Protein AF-A0A536PNN1-F1 (afdb_monomer)

Structure (mmCIF, N/CA/C/O backbone):
data_AF-A0A536PNN1-F1
#
_entry.id   AF-A0A536PNN1-F1
#
loop_
_atom_site.group_PDB
_atom_site.id
_atom_site.type_symbol
_atom_site.label_atom_id
_atom_site.label_alt_id
_atom_site.label_comp_id
_atom_site.label_asym_id
_atom_site.label_entity_id
_atom_site.label_seq_id
_atom_site.pdbx_PDB_ins_code
_atom_site.Cartn_x
_atom_site.Cartn_y
_atom_site.Cartn_z
_atom_site.occupancy
_atom_site.B_iso_or_equiv
_atom_site.auth_seq_id
_atom_site.auth_comp_id
_atom_site.auth_asym_id
_atom_site.auth_atom_id
_atom_site.pdbx_PDB_model_num
ATOM 1 N N . MET A 1 1 ? -8.237 13.247 16.300 1.00 33.06 1 MET A N 1
ATOM 2 C CA . MET A 1 1 ? -9.522 12.536 16.135 1.00 33.06 1 MET A CA 1
ATOM 3 C C . MET A 1 1 ? -9.587 11.965 14.725 1.00 33.06 1 MET A C 1
ATOM 5 O O . MET A 1 1 ? -10.103 12.609 13.829 1.00 33.06 1 MET A O 1
ATOM 9 N N . LEU A 1 2 ? -9.017 10.780 14.529 1.00 36.25 2 LEU A N 1
ATOM 10 C CA . LEU A 1 2 ? -9.295 9.906 13.385 1.00 36.25 2 LEU A CA 1
ATOM 11 C C . LEU A 1 2 ? -9.855 8.612 13.984 1.00 36.25 2 LEU A C 1
ATOM 13 O O . LEU A 1 2 ? -9.273 7.544 13.886 1.00 36.25 2 LEU A O 1
ATOM 17 N N . ALA A 1 3 ? -10.947 8.746 14.737 1.00 44.91 3 ALA A N 1
ATOM 18 C CA . ALA A 1 3 ? -11.691 7.598 15.225 1.00 44.91 3 ALA A CA 1
ATOM 19 C C . ALA A 1 3 ? -12.641 7.197 14.096 1.00 44.91 3 ALA A C 1
ATOM 21 O O . ALA A 1 3 ? -13.795 7.626 14.059 1.00 44.91 3 ALA A O 1
ATOM 22 N N . ALA A 1 4 ? -12.119 6.462 13.113 1.00 51.03 4 ALA A N 1
ATOM 23 C CA . ALA A 1 4 ? -12.950 5.820 12.111 1.00 51.03 4 ALA A CA 1
ATOM 24 C C . ALA A 1 4 ? -13.853 4.826 12.851 1.00 51.03 4 ALA A C 1
ATOM 26 O O . ALA A 1 4 ? -13.417 3.778 13.325 1.00 51.03 4 ALA A O 1
ATOM 27 N N . ARG A 1 5 ? -15.117 5.206 13.039 1.00 57.09 5 ARG A N 1
ATOM 28 C CA . ARG A 1 5 ? -16.151 4.328 13.580 1.00 57.09 5 ARG A CA 1
ATOM 29 C C . ARG A 1 5 ? -16.231 3.131 12.634 1.00 57.09 5 ARG A C 1
ATOM 31 O O . ARG A 1 5 ? -16.686 3.312 11.509 1.00 57.09 5 ARG A O 1
ATOM 38 N N . ARG A 1 6 ? -15.750 1.951 13.056 1.00 57.56 6 ARG A N 1
ATOM 39 C CA . ARG A 1 6 ? -15.806 0.730 12.234 1.00 57.56 6 ARG A CA 1
ATOM 40 C C . ARG A 1 6 ? -17.244 0.529 11.775 1.00 57.56 6 ARG A C 1
ATOM 42 O O . ARG A 1 6 ? -18.148 0.307 12.582 1.00 57.56 6 ARG A O 1
ATOM 49 N N . VAL A 1 7 ? -17.452 0.696 10.478 1.00 58.62 7 VAL A N 1
ATOM 50 C CA . VAL A 1 7 ? -18.746 0.501 9.846 1.00 58.62 7 VAL A CA 1
ATOM 51 C C . VAL A 1 7 ? -18.974 -1.007 9.796 1.00 58.62 7 VAL A C 1
ATOM 53 O O . VAL A 1 7 ? -18.195 -1.729 9.189 1.00 58.62 7 VAL A O 1
ATOM 56 N N . ALA A 1 8 ? -20.015 -1.492 10.474 1.00 60.88 8 ALA A N 1
ATOM 57 C CA . ALA A 1 8 ? -20.370 -2.916 10.484 1.00 60.88 8 ALA A CA 1
ATOM 58 C C . ALA A 1 8 ? -21.006 -3.390 9.160 1.00 60.88 8 ALA A C 1
ATOM 60 O O . ALA A 1 8 ? -21.270 -4.578 8.990 1.00 60.88 8 ALA A O 1
ATOM 61 N N . ASP A 1 9 ? -21.277 -2.464 8.236 1.00 77.12 9 ASP A N 1
ATOM 62 C CA . ASP A 1 9 ? -21.862 -2.753 6.932 1.00 77.12 9 ASP A CA 1
ATOM 63 C C . ASP A 1 9 ? -20.807 -3.325 5.977 1.00 77.12 9 ASP A C 1
ATOM 65 O O . ASP A 1 9 ? -19.897 -2.631 5.511 1.00 77.12 9 ASP A O 1
ATOM 69 N N . THR A 1 10 ? -20.958 -4.610 5.665 1.00 78.38 10 THR A N 1
ATOM 70 C CA . THR A 1 10 ? -20.104 -5.351 4.732 1.00 78.38 10 THR A CA 1
ATOM 71 C C . THR A 1 10 ? -20.048 -4.716 3.347 1.00 78.38 10 THR A C 1
ATOM 73 O O . THR A 1 10 ? -19.024 -4.815 2.676 1.00 78.38 10 THR A O 1
ATOM 76 N N . SER A 1 11 ? -21.110 -4.028 2.924 1.00 81.88 11 SER A N 1
ATOM 77 C CA . SER A 1 11 ? -21.181 -3.380 1.610 1.00 81.88 11 SER A CA 1
ATOM 78 C C . SER A 1 11 ? -20.223 -2.192 1.535 1.00 81.88 11 SER A C 1
ATOM 80 O O . SER A 1 11 ? -19.537 -2.000 0.535 1.00 81.88 11 SER A O 1
ATOM 82 N N . ILE A 1 12 ? -20.129 -1.422 2.622 1.00 83.12 12 ILE A N 1
ATOM 83 C CA . ILE A 1 12 ? -19.234 -0.265 2.719 1.00 83.12 12 ILE A CA 1
ATOM 84 C C . ILE A 1 12 ? -17.777 -0.731 2.773 1.00 83.12 12 ILE A C 1
ATOM 86 O O . ILE A 1 12 ? -16.936 -0.164 2.080 1.00 83.12 12 ILE A O 1
ATOM 90 N N . LEU A 1 13 ? -17.489 -1.803 3.518 1.00 82.69 13 LEU A N 1
ATOM 91 C CA . LEU A 1 13 ? -16.152 -2.407 3.552 1.00 82.69 13 LEU A CA 1
ATOM 92 C C . LEU A 1 13 ? -15.732 -2.961 2.186 1.00 82.69 13 LEU A C 1
ATOM 94 O O . LEU A 1 13 ? -14.584 -2.794 1.784 1.00 82.69 13 LEU A O 1
ATOM 98 N N . GLN A 1 14 ? -16.653 -3.579 1.445 1.00 86.69 14 GLN A N 1
ATOM 99 C CA . GLN A 1 14 ? -16.364 -4.071 0.101 1.00 86.69 14 GLN A CA 1
ATOM 100 C C . GLN A 1 14 ? -16.044 -2.924 -0.865 1.00 86.69 14 GLN A C 1
ATOM 102 O O . GLN A 1 14 ? -15.079 -3.022 -1.620 1.00 86.69 14 GLN A O 1
ATOM 107 N N . VAL A 1 15 ? -16.820 -1.837 -0.833 1.00 89.50 15 VAL A N 1
ATOM 108 C CA . VAL A 1 15 ? -16.555 -0.649 -1.660 1.00 89.50 15 VAL A CA 1
ATOM 109 C C . VAL A 1 15 ? -15.217 -0.016 -1.289 1.00 89.50 15 VAL A C 1
ATOM 111 O O . VAL A 1 15 ? -14.441 0.294 -2.188 1.00 89.50 15 VAL A O 1
ATOM 114 N N . ALA A 1 16 ? -14.925 0.118 0.008 1.00 87.31 16 ALA A N 1
ATOM 115 C CA . ALA A 1 16 ? -13.651 0.645 0.485 1.00 87.31 16 ALA A CA 1
ATOM 116 C C . ALA A 1 16 ? -12.479 -0.208 -0.012 1.00 87.31 16 ALA A C 1
ATOM 118 O O . ALA A 1 16 ? -11.572 0.319 -0.637 1.00 87.31 16 ALA A O 1
ATOM 119 N N . ARG A 1 17 ? -12.545 -1.536 0.135 1.00 87.94 17 ARG A N 1
ATOM 120 C CA . ARG A 1 17 ? -11.482 -2.431 -0.341 1.00 87.94 17 ARG A CA 1
ATOM 121 C C . ARG A 1 17 ? -11.284 -2.359 -1.857 1.00 87.94 17 ARG A C 1
ATOM 123 O O . ARG A 1 17 ? -10.153 -2.389 -2.331 1.00 87.94 17 ARG A O 1
ATOM 130 N N . VAL A 1 18 ? -12.366 -2.265 -2.633 1.00 90.94 18 VAL A N 1
ATOM 131 C CA . VAL A 1 18 ? -12.268 -2.087 -4.091 1.00 90.94 18 VAL A CA 1
ATOM 132 C C . VAL A 1 18 ? -11.610 -0.751 -4.435 1.00 90.94 18 VAL A C 1
ATOM 134 O O . VAL A 1 18 ? -10.759 -0.726 -5.320 1.00 90.94 18 VAL A O 1
ATOM 137 N N . ALA A 1 19 ? -11.969 0.332 -3.740 1.00 91.94 19 ALA A N 1
ATOM 138 C CA . ALA A 1 19 ? -11.334 1.635 -3.917 1.00 91.94 19 ALA A CA 1
ATOM 139 C C . ALA A 1 19 ? -9.834 1.565 -3.601 1.00 91.94 19 ALA A C 1
ATOM 141 O O . ALA A 1 19 ? -9.036 1.927 -4.457 1.00 91.94 19 ALA A O 1
ATOM 142 N N . THR A 1 20 ? -9.453 0.955 -2.476 1.00 90.94 20 THR A N 1
ATOM 143 C CA . THR A 1 20 ? -8.047 0.789 -2.081 1.00 90.94 20 THR A CA 1
ATOM 144 C C . THR A 1 20 ? -7.239 0.028 -3.132 1.00 90.94 20 THR A C 1
ATOM 146 O O . THR A 1 20 ? -6.142 0.443 -3.497 1.00 90.94 20 THR A O 1
ATOM 149 N N . VAL A 1 21 ? -7.781 -1.063 -3.688 1.00 91.25 21 VAL A N 1
ATOM 150 C CA . VAL A 1 21 ? -7.100 -1.815 -4.758 1.00 91.25 21 VAL A CA 1
ATOM 151 C C . VAL A 1 21 ? -6.967 -0.980 -6.036 1.00 91.25 21 VAL A C 1
ATOM 153 O O . VAL A 1 21 ? -5.929 -1.020 -6.698 1.00 91.25 21 VAL A O 1
ATOM 156 N N . LEU A 1 22 ? -8.003 -0.224 -6.410 1.00 93.06 22 LEU A N 1
ATOM 157 C CA . LEU A 1 22 ? -7.933 0.669 -7.569 1.00 93.06 22 LEU A CA 1
ATOM 158 C C . LEU A 1 22 ? -6.902 1.782 -7.359 1.00 93.06 22 LEU A C 1
ATOM 160 O O . LEU A 1 22 ? -6.163 2.093 -8.295 1.00 93.06 22 LEU A O 1
ATOM 164 N N . ASP A 1 23 ? -6.809 2.323 -6.149 1.00 91.94 23 ASP A N 1
ATOM 165 C CA . ASP A 1 23 ? -5.857 3.368 -5.783 1.00 91.94 23 ASP A CA 1
ATOM 166 C C . ASP A 1 23 ? -4.419 2.831 -5.748 1.00 91.94 23 ASP A C 1
ATOM 168 O O . ASP A 1 23 ? -3.509 3.492 -6.252 1.00 91.94 23 ASP A O 1
ATOM 172 N N . GLU A 1 24 ? -4.195 1.597 -5.285 1.00 91.25 24 GLU A N 1
ATOM 173 C CA . GLU A 1 24 ? -2.902 0.911 -5.403 1.00 91.25 24 GLU A CA 1
ATOM 174 C C . GLU A 1 24 ? -2.460 0.777 -6.864 1.00 91.25 24 GLU A C 1
ATOM 176 O O . GLU A 1 24 ? -1.337 1.154 -7.217 1.00 91.25 24 GLU A O 1
ATOM 181 N N . ILE A 1 25 ? -3.348 0.281 -7.733 1.00 92.31 25 ILE A N 1
ATOM 182 C CA . ILE A 1 25 ? -3.074 0.135 -9.169 1.00 92.31 25 ILE A CA 1
ATOM 183 C C . ILE A 1 25 ? -2.798 1.507 -9.790 1.00 92.31 25 ILE A C 1
ATOM 185 O O . ILE A 1 25 ? -1.796 1.686 -10.488 1.00 92.31 25 ILE A O 1
ATOM 189 N N . GLY A 1 26 ? -3.664 2.484 -9.520 1.00 90.56 26 GLY A N 1
ATOM 190 C CA . GLY A 1 26 ? -3.540 3.850 -10.013 1.00 90.56 26 GLY A CA 1
ATOM 191 C C . GLY A 1 26 ? -2.223 4.488 -9.587 1.00 90.56 26 GLY A C 1
ATOM 192 O O . GLY A 1 26 ? -1.556 5.132 -10.399 1.00 90.56 26 GLY A O 1
ATOM 193 N N . CYS A 1 27 ? -1.784 4.244 -8.354 1.00 90.00 27 CYS A N 1
ATOM 194 C CA . CYS A 1 27 ? -0.524 4.769 -7.861 1.00 90.00 27 CYS A CA 1
ATOM 195 C C . CYS A 1 27 ? 0.688 4.078 -8.484 1.00 90.00 27 CYS A C 1
ATOM 197 O O . CYS A 1 27 ? 1.660 4.757 -8.800 1.00 90.00 27 CYS A O 1
ATOM 199 N N . VAL A 1 28 ? 0.653 2.764 -8.719 1.00 89.88 28 VAL A N 1
ATOM 200 C CA . VAL A 1 28 ? 1.730 2.078 -9.456 1.00 89.88 28 VAL A CA 1
ATOM 201 C C . VAL A 1 28 ? 1.843 2.629 -10.881 1.00 89.88 28 VAL A C 1
ATOM 203 O O . VAL A 1 28 ? 2.949 2.909 -11.347 1.00 89.88 28 VAL A O 1
ATOM 206 N N . VAL A 1 29 ? 0.714 2.869 -11.556 1.00 90.25 29 VAL A N 1
ATOM 207 C CA . VAL A 1 29 ? 0.690 3.516 -12.879 1.00 90.25 29 VAL A CA 1
ATOM 208 C C . VAL A 1 29 ? 1.249 4.940 -12.807 1.00 90.25 29 VAL A C 1
ATOM 210 O O . VAL A 1 29 ? 2.084 5.315 -13.629 1.00 90.25 29 VAL A O 1
ATOM 213 N N . PHE A 1 30 ? 0.850 5.723 -11.805 1.00 89.75 30 PHE A N 1
ATOM 214 C CA . PHE A 1 30 ? 1.370 7.071 -11.571 1.00 89.75 30 PHE A CA 1
ATOM 215 C C . PHE A 1 30 ? 2.890 7.067 -11.365 1.00 89.75 30 PHE A C 1
ATOM 217 O O . PHE A 1 30 ? 3.603 7.845 -12.001 1.00 89.75 30 PHE A O 1
ATOM 224 N N . LEU A 1 31 ? 3.406 6.152 -10.540 1.00 88.38 31 LEU A N 1
ATOM 225 C CA . LEU A 1 31 ? 4.842 5.984 -10.330 1.00 88.38 31 LEU A CA 1
ATOM 226 C C . LEU A 1 31 ? 5.551 5.669 -11.645 1.00 88.38 31 LEU A C 1
ATOM 228 O O . LEU A 1 31 ? 6.567 6.294 -11.941 1.00 88.38 31 LEU A O 1
ATOM 232 N N . ALA A 1 32 ? 5.010 4.763 -12.460 1.00 87.62 32 ALA A N 1
ATOM 233 C CA . ALA A 1 32 ? 5.595 4.422 -13.753 1.00 87.62 32 ALA A CA 1
ATOM 234 C C . ALA A 1 32 ? 5.690 5.647 -14.682 1.00 87.62 32 ALA A C 1
ATOM 236 O O . ALA A 1 32 ? 6.741 5.887 -15.276 1.00 87.62 32 ALA A O 1
ATOM 237 N N . ILE A 1 33 ? 4.627 6.458 -14.756 1.00 87.38 33 ILE A N 1
ATOM 238 C CA . ILE A 1 33 ? 4.587 7.685 -15.568 1.00 87.38 33 ILE A CA 1
ATOM 239 C C . ILE A 1 33 ? 5.657 8.678 -15.107 1.00 87.38 33 ILE A C 1
ATOM 241 O O . ILE A 1 33 ? 6.434 9.175 -15.922 1.00 87.38 33 ILE A O 1
ATOM 245 N N . PHE A 1 34 ? 5.721 8.963 -13.804 1.00 85.44 34 PHE A N 1
ATOM 246 C CA . PHE A 1 34 ? 6.629 9.981 -13.276 1.00 85.44 34 PHE A CA 1
ATOM 247 C C . PHE A 1 34 ? 8.086 9.538 -13.262 1.00 85.44 34 PHE A C 1
ATOM 249 O O . PHE A 1 34 ? 8.959 10.370 -13.482 1.00 85.44 34 PHE A O 1
ATOM 256 N N . THR A 1 35 ? 8.362 8.248 -13.075 1.00 80.88 35 THR A N 1
ATOM 257 C CA . THR A 1 35 ? 9.734 7.717 -13.159 1.00 80.88 35 THR A CA 1
ATOM 258 C C . THR A 1 35 ? 10.298 7.839 -14.581 1.00 80.88 35 THR A C 1
ATOM 260 O O . THR A 1 35 ? 11.507 7.947 -14.760 1.00 80.88 35 THR A O 1
ATOM 263 N N . GLY A 1 36 ? 9.433 7.877 -15.602 1.00 76.94 36 GLY A N 1
ATOM 264 C CA . GLY A 1 36 ? 9.827 8.145 -16.988 1.00 76.94 36 GLY A CA 1
ATOM 265 C C . GLY A 1 36 ? 10.160 9.612 -17.289 1.00 76.94 36 GLY A C 1
ATOM 266 O O . GLY A 1 36 ? 10.690 9.903 -18.362 1.00 76.94 36 GLY A O 1
ATOM 267 N N . LEU A 1 37 ? 9.865 10.548 -16.379 1.00 81.81 37 LEU A N 1
ATOM 268 C CA . LEU A 1 37 ? 10.165 11.967 -16.564 1.00 81.81 37 LEU A CA 1
ATOM 269 C C . LEU A 1 37 ? 11.583 12.304 -16.065 1.00 81.81 37 LEU A C 1
ATOM 271 O O . LEU A 1 37 ? 12.019 11.778 -15.039 1.00 81.81 37 LEU A O 1
ATOM 275 N N . PRO A 1 38 ? 12.312 13.227 -16.725 1.00 74.75 38 PRO A N 1
ATOM 276 C CA . PRO A 1 38 ? 13.636 13.648 -16.272 1.00 74.75 38 PRO A CA 1
ATOM 277 C C . PRO A 1 38 ? 13.593 14.207 -14.842 1.00 74.75 38 PRO A C 1
ATOM 279 O O . PRO A 1 38 ? 12.929 15.207 -14.580 1.00 74.75 38 PRO A O 1
ATOM 282 N N . GLY A 1 39 ? 14.299 13.558 -13.911 1.00 70.88 39 GLY A N 1
ATOM 283 C CA . GLY A 1 39 ? 14.305 13.938 -12.492 1.00 70.88 39 GLY A CA 1
ATOM 284 C C . GLY A 1 39 ? 13.022 13.588 -11.723 1.00 70.88 39 GLY A C 1
ATOM 285 O O . GLY A 1 39 ? 12.883 13.982 -10.566 1.00 70.88 39 GLY A O 1
ATOM 286 N N . GLY A 1 40 ? 12.089 12.855 -12.334 1.00 66.62 40 GLY A N 1
ATOM 287 C CA . GLY A 1 40 ? 10.851 12.427 -11.700 1.00 66.62 40 GLY A CA 1
ATOM 288 C C . GLY A 1 40 ? 11.066 11.217 -10.790 1.00 66.62 40 GLY A C 1
ATOM 289 O O . GLY A 1 40 ? 11.426 10.133 -11.232 1.00 66.62 40 GLY A O 1
ATOM 290 N N . SER A 1 41 ? 10.848 11.403 -9.491 1.00 68.06 41 SER A N 1
ATOM 291 C CA . SER A 1 41 ? 10.778 10.323 -8.503 1.00 68.06 41 SER A CA 1
ATOM 292 C C . SER A 1 41 ? 9.836 10.772 -7.391 1.00 68.06 41 SER A C 1
ATOM 294 O O . SER A 1 41 ? 10.215 11.559 -6.525 1.00 68.06 41 SER A O 1
ATOM 296 N N . GLN A 1 42 ? 8.570 10.355 -7.468 1.00 76.56 42 GLN A N 1
ATOM 297 C CA . GLN A 1 42 ? 7.524 10.765 -6.523 1.00 76.56 42 GLN A CA 1
ATOM 298 C C . GLN A 1 42 ? 6.870 9.565 -5.833 1.00 76.56 42 GLN A C 1
ATOM 300 O O . GLN A 1 42 ? 5.690 9.284 -6.006 1.00 76.56 42 GLN A O 1
ATOM 305 N N . SER A 1 43 ? 7.644 8.883 -4.992 1.00 77.81 43 SER A N 1
ATOM 306 C CA . SER A 1 43 ? 7.167 7.750 -4.185 1.00 77.81 43 SER A CA 1
ATOM 307 C C . SER A 1 43 ? 6.335 8.160 -2.965 1.00 77.81 43 SER A C 1
ATOM 309 O O . SER A 1 43 ? 5.601 7.345 -2.414 1.00 77.81 43 SER A O 1
ATOM 311 N N . ALA A 1 44 ? 6.420 9.423 -2.536 1.00 79.44 44 ALA A N 1
ATOM 312 C CA . ALA A 1 44 ? 5.707 9.923 -1.357 1.00 79.44 44 ALA A CA 1
ATOM 313 C C . ALA A 1 44 ? 4.174 9.883 -1.506 1.00 79.44 44 ALA A C 1
ATOM 315 O O . ALA A 1 44 ? 3.463 9.817 -0.506 1.00 79.44 44 ALA A O 1
ATOM 316 N N . PHE A 1 45 ? 3.662 9.869 -2.742 1.00 83.25 45 PHE A N 1
ATOM 317 C CA . PHE A 1 45 ? 2.227 9.780 -3.016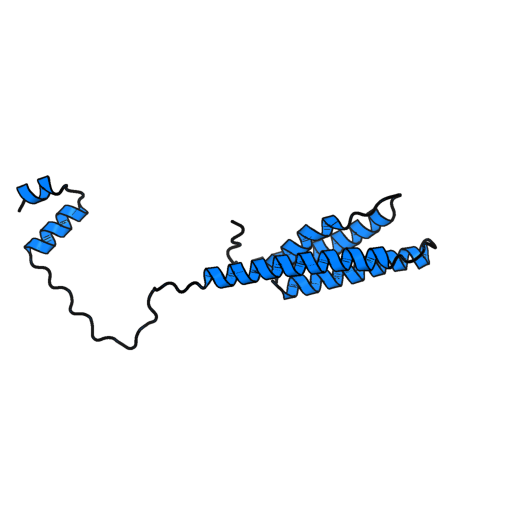 1.00 83.25 45 PHE A CA 1
ATOM 318 C C . PHE A 1 45 ? 1.625 8.406 -2.671 1.00 83.25 45 PHE A C 1
ATOM 320 O O . PHE A 1 45 ? 0.410 8.266 -2.656 1.00 83.25 45 PHE A O 1
ATOM 327 N N . TYR A 1 46 ? 2.449 7.409 -2.330 1.00 89.31 46 TYR A N 1
ATOM 328 C CA . TYR A 1 46 ? 1.966 6.104 -1.873 1.00 89.31 46 TYR A CA 1
ATOM 329 C C . TYR A 1 46 ? 1.503 6.103 -0.402 1.00 89.31 46 TYR A C 1
ATOM 331 O O . TYR A 1 46 ? 0.796 5.204 0.042 1.00 89.31 46 TYR A O 1
ATOM 339 N N . VAL A 1 47 ? 1.878 7.122 0.381 1.00 91.88 47 VAL A N 1
ATOM 340 C CA . VAL A 1 47 ? 1.541 7.196 1.813 1.00 91.88 47 VAL A CA 1
ATOM 341 C C . VAL A 1 47 ? 0.026 7.261 2.075 1.00 91.88 47 VAL A C 1
ATOM 343 O O . VAL A 1 47 ? -0.431 6.532 2.952 1.00 91.88 47 VAL A O 1
ATOM 346 N N . PRO A 1 48 ? -0.780 8.058 1.342 1.00 92.31 48 PRO A N 1
ATOM 347 C CA . PRO A 1 48 ? -2.240 8.012 1.444 1.00 92.31 48 PRO A CA 1
ATOM 348 C C . PRO A 1 48 ? -2.841 6.616 1.238 1.00 92.31 48 PRO A C 1
ATOM 350 O O . PRO A 1 48 ? -3.729 6.240 1.994 1.00 92.31 48 PRO A O 1
ATOM 353 N N . ILE A 1 49 ? -2.319 5.832 0.290 1.00 92.06 49 ILE A N 1
ATOM 354 C CA . ILE A 1 49 ? -2.781 4.456 0.034 1.00 92.06 49 ILE A CA 1
ATOM 355 C C . ILE A 1 49 ? -2.439 3.540 1.206 1.00 92.06 49 ILE A C 1
ATOM 357 O O . ILE A 1 49 ? -3.259 2.739 1.632 1.00 92.06 49 ILE A O 1
ATOM 361 N N . LEU A 1 50 ? -1.255 3.704 1.797 1.00 93.50 50 LEU A N 1
ATOM 362 C CA . LEU A 1 50 ? -0.885 3.004 3.027 1.00 93.50 50 LEU A CA 1
ATOM 363 C C . LEU A 1 50 ? -1.817 3.342 4.196 1.00 93.50 50 LEU A C 1
ATOM 365 O O . LEU A 1 50 ? -2.176 2.457 4.969 1.00 93.50 50 LEU A O 1
ATOM 369 N N . ILE A 1 51 ? -2.211 4.612 4.329 1.00 93.94 51 ILE A N 1
ATOM 370 C CA . ILE A 1 51 ? -3.198 5.032 5.330 1.00 93.94 51 ILE A CA 1
ATOM 371 C C . ILE A 1 51 ? -4.529 4.338 5.052 1.00 93.94 51 ILE A C 1
ATOM 373 O O . ILE A 1 51 ? -5.094 3.746 5.965 1.00 93.94 51 ILE A O 1
ATOM 377 N N . GLU A 1 52 ? -5.003 4.369 3.809 1.00 93.19 52 GLU A N 1
ATOM 378 C CA . GLU A 1 52 ? -6.258 3.734 3.418 1.00 93.19 52 GLU A CA 1
ATOM 379 C C . GLU A 1 52 ? -6.241 2.224 3.703 1.00 93.19 52 GLU A C 1
ATOM 381 O O . GLU A 1 52 ? -7.093 1.730 4.441 1.00 93.19 52 GLU A O 1
ATOM 386 N N . ALA A 1 53 ? -5.218 1.509 3.236 1.00 92.88 53 ALA A N 1
ATOM 387 C CA . ALA A 1 53 ? -5.065 0.072 3.436 1.00 92.88 53 ALA A CA 1
ATOM 388 C C . ALA A 1 53 ? -5.049 -0.313 4.923 1.00 92.88 53 ALA A C 1
ATOM 390 O O . ALA A 1 53 ? -5.719 -1.266 5.324 1.00 92.88 53 ALA A O 1
ATOM 391 N N . VAL A 1 54 ? -4.353 0.461 5.766 1.00 93.94 54 VAL A N 1
ATOM 392 C CA . VAL A 1 54 ? -4.373 0.255 7.222 1.00 93.94 54 VAL A CA 1
ATOM 393 C C . VAL A 1 54 ? -5.750 0.559 7.809 1.00 93.94 54 VAL A C 1
ATOM 395 O O . VAL A 1 54 ? -6.214 -0.164 8.683 1.00 93.94 54 VAL A O 1
ATOM 398 N N . THR A 1 55 ? -6.443 1.595 7.340 1.00 90.19 55 THR A N 1
ATOM 399 C CA . THR A 1 55 ? -7.782 1.913 7.859 1.00 90.19 55 THR A CA 1
ATOM 400 C C . THR A 1 55 ? -8.844 0.881 7.480 1.00 90.19 55 THR A C 1
ATOM 402 O O . THR A 1 55 ? -9.787 0.687 8.248 1.00 90.19 55 THR A O 1
ATOM 405 N N . VAL A 1 56 ? -8.706 0.225 6.323 1.00 89.50 56 VAL A N 1
ATOM 406 C CA . VAL A 1 56 ? -9.670 -0.765 5.820 1.00 89.50 56 VAL A CA 1
ATOM 407 C C . VAL A 1 56 ? -9.388 -2.152 6.394 1.00 89.50 56 VAL A C 1
ATOM 409 O O . VAL A 1 56 ? -10.291 -2.774 6.952 1.00 89.50 56 VAL A O 1
ATOM 412 N N . ASP A 1 57 ? -8.139 -2.615 6.301 1.00 89.25 57 ASP A N 1
ATOM 413 C CA . ASP A 1 57 ? -7.749 -4.002 6.593 1.00 89.25 57 ASP A CA 1
ATOM 414 C C . ASP A 1 57 ? -6.695 -4.116 7.720 1.00 89.25 57 ASP A C 1
ATOM 416 O O . ASP A 1 57 ? -6.194 -5.203 8.016 1.00 89.25 57 ASP A O 1
ATOM 420 N N . GLY A 1 58 ? -6.351 -3.014 8.394 1.00 90.69 58 GLY A N 1
ATOM 421 C CA . GLY A 1 58 ? -5.415 -3.012 9.519 1.00 90.69 58 GLY A CA 1
ATOM 422 C C . GLY A 1 58 ? -4.000 -3.428 9.113 1.00 90.69 58 GLY A C 1
ATOM 423 O O . GLY A 1 58 ? -3.452 -2.995 8.098 1.00 90.69 58 GLY A O 1
ATOM 424 N N . VAL A 1 59 ? -3.392 -4.298 9.921 1.00 93.56 59 VAL A N 1
ATOM 425 C CA . VAL A 1 59 ? -2.022 -4.790 9.695 1.00 93.56 59 VAL A CA 1
ATOM 426 C C . VAL A 1 59 ? -1.910 -5.596 8.397 1.00 93.56 59 VAL A C 1
ATOM 428 O O . VAL A 1 59 ? -0.899 -5.494 7.705 1.00 93.56 59 VAL A O 1
ATOM 431 N N . GLU A 1 60 ? -2.937 -6.374 8.040 1.00 93.31 60 GLU A N 1
ATOM 432 C CA . GLU A 1 60 ? -2.935 -7.166 6.803 1.00 93.31 60 GLU A CA 1
ATOM 433 C C . GLU A 1 60 ? -2.906 -6.258 5.571 1.00 93.31 60 GLU A C 1
ATOM 435 O O . GLU A 1 60 ? -2.075 -6.461 4.684 1.00 93.31 60 GLU A O 1
ATOM 440 N N . GLY A 1 61 ? -3.729 -5.203 5.566 1.00 92.38 61 GLY A N 1
ATOM 441 C CA . GLY A 1 61 ? -3.707 -4.174 4.524 1.00 92.38 61 GLY A CA 1
ATOM 442 C C . GLY A 1 61 ? -2.344 -3.494 4.409 1.00 92.38 61 GLY A C 1
ATOM 443 O O . GLY A 1 61 ? -1.821 -3.338 3.309 1.00 92.38 61 GLY A O 1
ATOM 444 N N . ALA A 1 62 ? -1.707 -3.179 5.542 1.00 95.19 62 ALA A N 1
ATOM 445 C CA . ALA A 1 62 ? -0.358 -2.610 5.564 1.00 95.19 62 ALA A CA 1
ATOM 446 C C . ALA A 1 62 ? 0.676 -3.526 4.886 1.00 95.19 62 ALA A C 1
ATOM 448 O O . ALA A 1 62 ? 1.507 -3.059 4.106 1.00 95.19 62 ALA A O 1
ATOM 449 N N . ILE A 1 63 ? 0.632 -4.831 5.178 1.00 96.44 63 ILE A N 1
ATOM 450 C CA . ILE A 1 63 ? 1.546 -5.821 4.592 1.00 96.44 63 ILE A CA 1
ATOM 451 C C . ILE A 1 63 ? 1.339 -5.900 3.080 1.00 96.44 63 ILE A C 1
ATOM 453 O O . ILE A 1 63 ? 2.315 -5.847 2.328 1.00 96.44 63 ILE A O 1
ATOM 457 N N . VAL A 1 64 ? 0.086 -6.010 2.633 1.00 95.88 64 VAL A N 1
ATOM 458 C CA . VAL A 1 64 ? -0.251 -6.096 1.206 1.00 95.88 64 VAL A CA 1
ATOM 459 C C . VAL A 1 64 ? 0.208 -4.840 0.468 1.00 95.88 64 VAL A C 1
ATOM 461 O O . VAL A 1 64 ? 0.949 -4.968 -0.505 1.00 95.88 64 VAL A O 1
ATOM 464 N N . ALA A 1 65 ? -0.110 -3.649 0.979 1.00 95.44 65 ALA A N 1
ATOM 465 C CA . ALA A 1 65 ? 0.285 -2.384 0.363 1.00 95.44 65 ALA A CA 1
ATOM 466 C C . ALA A 1 65 ? 1.814 -2.247 0.249 1.00 95.44 65 ALA A C 1
ATOM 468 O O . ALA A 1 65 ? 2.346 -1.864 -0.793 1.00 95.44 65 ALA A O 1
ATOM 469 N N . VAL A 1 66 ? 2.571 -2.626 1.286 1.00 96.88 66 VAL A N 1
ATOM 470 C CA . VAL A 1 66 ? 4.044 -2.622 1.213 1.00 96.88 66 VAL A CA 1
ATOM 471 C C . VAL A 1 66 ? 4.553 -3.586 0.139 1.00 96.88 66 VAL A C 1
ATOM 473 O O . VAL A 1 66 ? 5.460 -3.233 -0.618 1.00 96.88 66 VAL A O 1
ATOM 476 N N . LEU A 1 67 ? 3.991 -4.793 0.047 1.00 96.56 67 LEU A N 1
ATOM 477 C CA . LEU A 1 67 ? 4.387 -5.764 -0.975 1.00 96.56 67 LEU A CA 1
ATOM 478 C C . LEU A 1 67 ? 4.078 -5.251 -2.382 1.00 96.56 67 LEU A C 1
ATOM 480 O O . LEU A 1 67 ? 4.948 -5.319 -3.251 1.00 96.56 67 LEU A O 1
ATOM 484 N N . VAL A 1 68 ? 2.885 -4.696 -2.596 1.00 95.50 68 VAL A N 1
ATOM 485 C CA . VAL A 1 68 ? 2.477 -4.102 -3.874 1.00 95.50 68 VAL A CA 1
ATOM 486 C C . VAL A 1 68 ? 3.409 -2.958 -4.254 1.00 95.50 68 VAL A C 1
ATOM 488 O O . VAL A 1 68 ? 3.871 -2.909 -5.393 1.00 95.50 68 VAL A O 1
ATOM 491 N N . PHE A 1 69 ? 3.779 -2.098 -3.306 1.00 94.88 69 PHE A N 1
ATOM 492 C CA . PHE A 1 69 ? 4.751 -1.035 -3.543 1.00 94.88 69 PHE A CA 1
ATOM 493 C C . PHE A 1 69 ? 6.121 -1.573 -3.970 1.00 94.88 69 PHE A C 1
ATOM 495 O O . PHE A 1 69 ? 6.667 -1.140 -4.986 1.00 94.88 69 PHE A O 1
ATOM 502 N N . VAL A 1 70 ? 6.690 -2.518 -3.213 1.00 95.56 70 VAL A N 1
ATOM 503 C CA . VAL A 1 70 ? 8.034 -3.064 -3.478 1.00 95.56 70 VAL A CA 1
ATOM 504 C C . VAL A 1 70 ? 8.070 -3.809 -4.812 1.00 95.56 70 VAL A C 1
ATOM 506 O O . VAL A 1 70 ? 9.003 -3.625 -5.598 1.00 95.56 70 VAL A O 1
ATOM 509 N N . VAL A 1 71 ? 7.046 -4.614 -5.100 1.00 95.88 71 VAL A N 1
ATOM 510 C CA . VAL A 1 71 ? 6.906 -5.302 -6.388 1.00 95.88 71 VAL A CA 1
ATOM 511 C C . VAL A 1 71 ? 6.706 -4.291 -7.515 1.00 95.88 71 VAL A C 1
ATOM 513 O O . VAL A 1 71 ? 7.365 -4.405 -8.545 1.00 95.88 71 VAL A O 1
ATOM 516 N N . GLY A 1 72 ? 5.863 -3.277 -7.317 1.00 93.38 72 GLY A N 1
ATOM 517 C CA . GLY A 1 72 ? 5.582 -2.234 -8.301 1.00 93.38 72 GLY A CA 1
ATOM 518 C C . GLY A 1 72 ? 6.825 -1.431 -8.674 1.00 93.38 72 GLY A C 1
ATOM 519 O O . GLY A 1 72 ? 7.163 -1.330 -9.853 1.00 93.38 72 GLY A O 1
ATOM 520 N N . ILE A 1 73 ? 7.569 -0.920 -7.690 1.00 92.44 73 ILE A N 1
ATOM 521 C CA . ILE A 1 73 ? 8.797 -0.160 -7.955 1.00 92.44 73 ILE A CA 1
ATOM 522 C C . ILE A 1 73 ? 9.897 -1.050 -8.543 1.00 92.44 73 ILE A C 1
ATOM 524 O O . ILE A 1 73 ? 10.613 -0.623 -9.447 1.00 92.44 73 ILE A O 1
ATOM 528 N N . GLY A 1 74 ? 9.995 -2.310 -8.106 1.00 93.69 74 GLY A N 1
ATOM 529 C CA . GLY A 1 74 ? 10.889 -3.296 -8.709 1.00 93.69 74 GLY A CA 1
ATOM 530 C C . GLY A 1 74 ? 10.546 -3.566 -10.176 1.00 93.69 74 GLY A C 1
ATOM 531 O O . GLY A 1 74 ? 11.436 -3.577 -11.024 1.00 93.69 74 GLY A O 1
ATOM 532 N N . ALA A 1 75 ? 9.260 -3.713 -10.500 1.00 93.56 75 ALA A N 1
ATOM 533 C CA . ALA A 1 75 ? 8.787 -3.907 -11.866 1.00 93.56 75 ALA A CA 1
ATOM 534 C C . ALA A 1 75 ? 9.068 -2.683 -12.747 1.00 93.56 75 ALA A C 1
ATOM 536 O O . ALA A 1 75 ? 9.540 -2.849 -13.869 1.00 93.56 75 ALA A O 1
ATOM 537 N N . ILE A 1 76 ? 8.861 -1.463 -12.238 1.00 91.31 76 ILE A N 1
ATOM 538 C CA . ILE A 1 76 ? 9.180 -0.215 -12.952 1.00 91.31 76 ILE A CA 1
ATOM 539 C C . ILE A 1 76 ? 10.680 -0.140 -13.262 1.00 91.31 76 ILE A C 1
ATOM 541 O O . ILE A 1 76 ? 11.068 0.097 -14.405 1.00 91.31 76 ILE A O 1
ATOM 545 N N . GLN A 1 77 ? 11.531 -0.407 -12.270 1.00 91.38 77 GLN A N 1
ATOM 546 C CA . GLN A 1 77 ? 12.985 -0.409 -12.443 1.00 91.38 77 GLN A CA 1
ATOM 547 C C . GLN A 1 77 ? 13.444 -1.499 -13.424 1.00 91.38 77 GLN A C 1
ATOM 549 O O . GLN A 1 77 ? 14.317 -1.260 -14.257 1.00 91.38 77 GLN A O 1
ATOM 554 N N . GLY A 1 78 ? 12.838 -2.687 -13.359 1.00 91.50 78 GLY A N 1
ATOM 555 C CA . GLY A 1 78 ? 13.101 -3.789 -14.285 1.00 91.50 78 GLY A CA 1
ATOM 556 C C . GLY A 1 78 ? 12.679 -3.460 -15.716 1.00 91.50 78 GLY A C 1
ATOM 557 O O . GLY A 1 78 ? 13.451 -3.669 -16.649 1.00 91.50 78 GLY A O 1
ATOM 558 N N . ALA A 1 79 ? 11.494 -2.875 -15.895 1.00 90.25 79 ALA A N 1
ATOM 559 C CA . ALA A 1 79 ? 11.011 -2.414 -17.191 1.00 90.25 79 ALA A CA 1
ATOM 560 C C . ALA A 1 79 ? 11.921 -1.321 -17.772 1.00 90.25 79 ALA A C 1
ATOM 562 O O . ALA A 1 79 ? 12.290 -1.395 -18.942 1.00 90.25 79 ALA A O 1
ATOM 563 N N . GLY A 1 80 ? 12.360 -0.356 -16.959 1.00 87.62 80 GLY A N 1
ATOM 564 C CA . GLY A 1 80 ? 13.337 0.656 -17.371 1.00 87.62 80 GLY A CA 1
ATOM 565 C C . GLY A 1 80 ? 14.671 0.048 -17.818 1.00 87.62 80 GLY A C 1
ATOM 566 O O . GLY A 1 80 ? 15.259 0.503 -18.801 1.00 87.62 80 GLY A O 1
ATOM 567 N N . ALA A 1 81 ? 15.121 -1.022 -17.158 1.00 89.88 81 ALA A N 1
ATOM 568 C CA . ALA A 1 81 ? 16.340 -1.724 -17.543 1.00 89.88 81 ALA A CA 1
ATOM 569 C C . ALA A 1 81 ? 16.212 -2.490 -18.863 1.00 89.88 81 ALA A C 1
ATOM 571 O O . ALA A 1 81 ? 17.134 -2.463 -19.675 1.00 89.88 81 ALA A O 1
ATOM 572 N N . VAL A 1 82 ? 15.065 -3.126 -19.107 1.00 91.56 82 VAL A N 1
ATOM 573 C CA . VAL A 1 82 ? 14.826 -3.921 -20.321 1.00 91.56 82 VAL A CA 1
ATOM 574 C C . VAL A 1 82 ? 14.491 -3.043 -21.527 1.00 91.56 82 VAL A C 1
ATOM 576 O O . VAL A 1 82 ? 15.046 -3.241 -22.605 1.00 91.56 82 VAL A O 1
ATOM 579 N N . PHE A 1 83 ? 13.584 -2.079 -21.369 1.00 90.19 83 PHE A N 1
ATOM 580 C CA . PHE A 1 83 ? 13.027 -1.319 -22.492 1.00 90.19 83 PHE A CA 1
ATOM 581 C C . PHE A 1 83 ? 13.762 -0.006 -22.770 1.00 90.19 83 PHE A C 1
ATOM 583 O O . PHE A 1 83 ? 13.789 0.441 -23.913 1.00 90.19 83 PHE A O 1
ATOM 590 N N . ALA A 1 84 ? 14.368 0.605 -21.750 1.00 86.00 84 ALA A N 1
ATOM 591 C CA . ALA A 1 84 ? 15.029 1.905 -21.864 1.00 86.00 84 ALA A CA 1
ATOM 592 C C . ALA A 1 84 ? 16.547 1.848 -21.591 1.00 86.00 84 ALA A C 1
ATOM 594 O O . ALA A 1 84 ? 17.208 2.883 -21.598 1.00 86.00 84 ALA A O 1
ATOM 595 N N . ASN A 1 85 ? 17.119 0.647 -21.407 1.00 85.75 85 ASN A N 1
ATOM 596 C CA . ASN A 1 85 ? 18.548 0.416 -21.138 1.00 85.75 85 ASN A CA 1
ATOM 597 C C . ASN A 1 85 ? 19.102 1.221 -19.944 1.00 85.75 85 ASN A C 1
ATOM 599 O O . ASN A 1 85 ? 20.288 1.557 -19.899 1.00 85.75 85 ASN A O 1
ATOM 603 N N . HIS A 1 86 ? 18.258 1.536 -18.959 1.00 83.56 86 HIS A N 1
ATOM 604 C CA . HIS A 1 86 ? 18.699 2.172 -17.720 1.00 83.56 86 HIS A CA 1
ATOM 605 C C . HIS A 1 86 ? 19.247 1.142 -16.725 1.00 83.56 86 HIS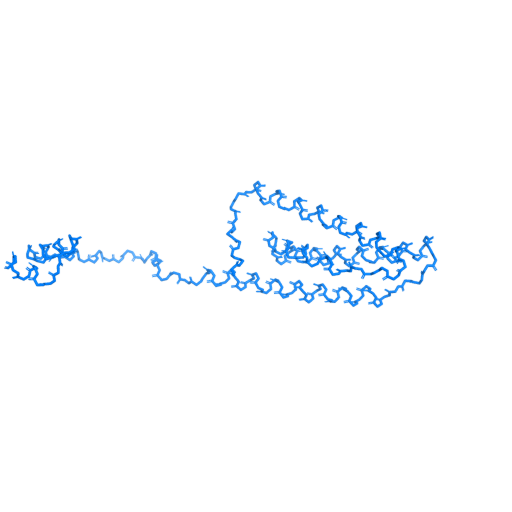 A C 1
ATOM 607 O O . HIS A 1 86 ? 18.829 -0.010 -16.689 1.00 83.56 86 HIS A O 1
ATOM 613 N N . ALA A 1 87 ? 20.181 1.545 -15.865 1.00 87.62 87 ALA A N 1
ATOM 614 C CA . ALA A 1 87 ? 20.646 0.658 -14.804 1.00 87.62 87 ALA A CA 1
ATOM 615 C C . ALA A 1 87 ? 19.545 0.454 -13.750 1.00 87.62 87 ALA A C 1
ATOM 617 O O . ALA A 1 87 ? 18.956 1.420 -13.258 1.00 87.62 87 ALA A O 1
ATOM 618 N N . PHE A 1 88 ? 19.311 -0.799 -13.353 1.00 92.19 88 PHE A N 1
ATOM 619 C CA . PHE A 1 88 ? 18.430 -1.103 -12.230 1.00 92.19 88 PHE A CA 1
ATOM 620 C C . PHE A 1 88 ? 19.023 -0.529 -10.936 1.00 92.19 88 PHE A C 1
ATOM 622 O O . PHE A 1 88 ? 20.078 -0.968 -10.473 1.00 92.19 88 PHE A O 1
ATOM 629 N N . SER A 1 89 ? 18.347 0.446 -10.330 1.00 90.69 89 SER A N 1
ATOM 630 C CA . SER A 1 89 ? 18.815 1.067 -9.087 1.00 90.69 89 SER A CA 1
ATOM 631 C C . SER A 1 89 ? 18.209 0.374 -7.869 1.00 90.69 89 SER A C 1
ATOM 633 O O . SER A 1 89 ? 17.092 0.686 -7.450 1.00 90.69 89 SER A O 1
ATOM 635 N N . TRP A 1 90 ? 18.972 -0.546 -7.277 1.00 92.06 90 TRP A N 1
ATOM 636 C CA . TRP A 1 90 ? 18.658 -1.163 -5.983 1.00 92.06 90 TRP A CA 1
ATOM 637 C C . TRP A 1 90 ? 18.475 -0.157 -4.842 1.00 92.06 90 TRP A C 1
ATOM 639 O O . TRP A 1 90 ? 17.541 -0.344 -4.062 1.00 92.06 90 TRP A O 1
ATOM 649 N N . PRO A 1 91 ? 19.282 0.921 -4.734 1.00 91.81 91 PRO A N 1
ATOM 650 C CA . PRO A 1 91 ? 19.073 1.927 -3.697 1.00 91.81 91 PRO A CA 1
ATOM 651 C C . PRO A 1 91 ? 17.668 2.530 -3.713 1.00 91.81 91 PRO A C 1
ATOM 653 O O . PRO A 1 91 ? 17.091 2.721 -2.651 1.00 91.81 91 PRO A O 1
ATOM 656 N N . ILE A 1 92 ? 17.084 2.773 -4.894 1.00 88.81 92 ILE A N 1
ATOM 657 C CA . ILE A 1 92 ? 15.717 3.305 -5.009 1.00 88.81 92 ILE A CA 1
ATOM 658 C C . ILE A 1 92 ? 14.710 2.323 -4.401 1.00 88.81 92 ILE A C 1
ATOM 660 O O . ILE A 1 92 ? 13.898 2.721 -3.570 1.00 88.81 92 ILE A O 1
ATOM 664 N N . VAL A 1 93 ? 14.795 1.041 -4.763 1.00 92.38 93 VAL A N 1
ATOM 665 C CA . VAL A 1 93 ? 13.880 0.002 -4.263 1.00 92.38 93 VAL A CA 1
ATOM 666 C C . VAL A 1 93 ? 14.031 -0.183 -2.751 1.00 92.38 93 VAL A C 1
ATOM 668 O O . VAL A 1 93 ? 13.038 -0.204 -2.029 1.00 92.38 93 VAL A O 1
ATOM 671 N N . LEU A 1 94 ? 15.269 -0.278 -2.259 1.00 94.31 94 LEU A N 1
ATOM 672 C CA . LEU A 1 94 ? 15.554 -0.547 -0.850 1.00 94.31 94 LEU A CA 1
ATOM 673 C C . LEU A 1 94 ? 15.213 0.639 0.055 1.00 94.31 94 LEU A C 1
ATOM 675 O O . LEU A 1 94 ? 14.592 0.441 1.095 1.00 94.31 94 LEU A O 1
ATOM 679 N N . VAL A 1 95 ? 15.591 1.863 -0.327 1.00 93.25 95 VAL A N 1
ATOM 680 C CA . VAL A 1 95 ? 15.331 3.059 0.489 1.00 93.25 95 VAL A CA 1
ATOM 681 C C . VAL A 1 95 ? 13.837 3.335 0.559 1.00 93.25 95 VAL A C 1
ATOM 683 O O . VAL A 1 95 ? 13.302 3.492 1.654 1.00 93.25 95 VAL A O 1
ATOM 686 N N . TRP A 1 96 ? 13.141 3.352 -0.581 1.00 91.88 96 TRP A N 1
ATOM 687 C CA . TRP A 1 96 ? 11.703 3.606 -0.569 1.00 91.88 96 TRP A CA 1
ATOM 688 C C . TRP A 1 96 ? 10.917 2.454 0.051 1.00 91.88 96 TRP A C 1
ATOM 690 O O . TRP A 1 96 ? 9.986 2.714 0.806 1.00 91.88 96 TRP A O 1
ATOM 700 N N . GLY A 1 97 ? 11.320 1.202 -0.183 1.00 94.00 97 GLY A N 1
ATOM 701 C CA . GLY A 1 97 ? 10.732 0.044 0.490 1.00 94.00 97 GLY A CA 1
ATOM 702 C C . GLY A 1 97 ? 10.870 0.135 2.010 1.00 94.00 97 GLY A C 1
ATOM 703 O O . GLY A 1 97 ? 9.884 -0.030 2.723 1.00 94.00 97 GLY A O 1
ATOM 704 N N . LEU A 1 98 ? 12.058 0.486 2.516 1.00 96.12 98 LEU A N 1
ATOM 705 C CA . LEU A 1 98 ? 12.289 0.681 3.949 1.00 96.12 98 LEU A CA 1
ATOM 706 C C . LEU A 1 98 ? 11.426 1.813 4.520 1.00 96.12 98 LEU A C 1
ATOM 708 O O . LEU A 1 98 ? 10.835 1.644 5.583 1.00 96.12 98 LEU A O 1
ATOM 712 N N . ILE A 1 99 ? 11.318 2.945 3.816 1.00 94.94 99 ILE A N 1
ATOM 713 C CA . ILE A 1 99 ? 10.449 4.059 4.226 1.00 94.94 99 ILE A CA 1
ATOM 714 C C . ILE A 1 99 ? 8.996 3.585 4.341 1.00 94.94 99 ILE A C 1
ATOM 716 O O . ILE A 1 99 ? 8.359 3.838 5.362 1.00 94.94 99 ILE A O 1
ATOM 720 N N . MET A 1 100 ? 8.485 2.858 3.344 1.00 95.69 100 MET A N 1
ATOM 721 C CA . MET A 1 100 ? 7.110 2.350 3.363 1.00 95.69 100 MET A CA 1
ATOM 722 C C . MET A 1 100 ? 6.884 1.338 4.486 1.00 95.69 100 MET A C 1
ATOM 724 O O . MET A 1 100 ? 5.859 1.413 5.155 1.00 95.69 100 MET A O 1
ATOM 728 N N . VAL A 1 101 ? 7.852 0.461 4.773 1.00 97.25 101 VAL A N 1
ATOM 729 C CA . VAL A 1 101 ? 7.797 -0.457 5.925 1.00 97.25 101 VAL A CA 1
ATOM 730 C C . VAL A 1 101 ? 7.716 0.311 7.244 1.00 97.25 101 VAL A C 1
ATOM 732 O O . VAL A 1 101 ? 6.888 -0.015 8.091 1.00 97.25 101 VAL A O 1
ATOM 735 N N . VAL A 1 102 ? 8.547 1.340 7.430 1.00 97.50 102 VAL A N 1
ATOM 736 C CA . VAL A 1 102 ? 8.547 2.152 8.657 1.00 97.50 102 VAL A CA 1
ATOM 737 C C . VAL A 1 102 ? 7.214 2.883 8.827 1.00 97.50 102 VAL A C 1
ATOM 739 O O . VAL A 1 102 ? 6.650 2.880 9.922 1.00 97.50 102 VAL A O 1
ATOM 742 N N . ILE A 1 103 ? 6.679 3.465 7.751 1.00 96.50 103 ILE A N 1
ATOM 743 C CA . ILE A 1 103 ? 5.373 4.133 7.763 1.00 96.50 103 ILE A CA 1
ATOM 744 C C . ILE A 1 103 ? 4.259 3.127 8.071 1.00 96.50 103 ILE A C 1
ATOM 746 O O . ILE A 1 103 ? 3.448 3.378 8.959 1.00 96.50 103 ILE A O 1
ATOM 750 N N . ALA A 1 104 ? 4.245 1.974 7.401 1.00 96.56 104 ALA A N 1
ATOM 751 C CA . ALA A 1 104 ? 3.267 0.912 7.621 1.00 96.56 104 ALA A CA 1
ATOM 752 C C . ALA A 1 104 ? 3.281 0.415 9.070 1.00 96.56 104 ALA A C 1
ATOM 754 O O . ALA A 1 104 ? 2.224 0.265 9.682 1.00 96.56 104 ALA A O 1
ATOM 755 N N . ALA A 1 105 ? 4.471 0.211 9.642 1.00 96.56 105 ALA A N 1
ATOM 756 C CA . ALA A 1 105 ? 4.635 -0.191 11.034 1.00 96.56 105 ALA A CA 1
ATOM 757 C C . ALA A 1 105 ? 4.098 0.876 11.999 1.00 96.56 105 ALA A C 1
ATOM 759 O O . ALA A 1 105 ? 3.379 0.544 12.940 1.00 96.56 105 ALA A O 1
ATOM 760 N N . ALA A 1 106 ? 4.391 2.156 11.747 1.00 95.88 106 ALA A N 1
ATOM 761 C CA . ALA A 1 106 ? 3.892 3.259 12.562 1.00 95.88 106 ALA A CA 1
ATOM 762 C C . ALA A 1 106 ? 2.360 3.382 12.494 1.00 95.88 106 ALA A C 1
ATOM 764 O O . ALA A 1 106 ? 1.708 3.477 13.532 1.00 95.88 106 ALA A O 1
ATOM 765 N N . LEU A 1 107 ? 1.776 3.323 11.293 1.00 95.31 107 LEU A N 1
ATOM 766 C CA . LEU A 1 107 ? 0.323 3.364 11.095 1.00 95.31 107 LEU A CA 1
ATOM 767 C C . LEU A 1 107 ? -0.366 2.163 11.753 1.00 95.31 107 LEU A C 1
ATOM 769 O O . LEU A 1 107 ? -1.349 2.335 12.469 1.00 95.31 107 LEU A O 1
ATOM 773 N N . SER A 1 108 ? 0.197 0.965 11.588 1.00 94.56 108 SER A N 1
ATOM 774 C CA . SER A 1 108 ? -0.298 -0.267 12.215 1.00 94.56 108 SER A CA 1
ATOM 775 C C . SER A 1 108 ? -0.249 -0.206 13.742 1.00 94.56 108 SER A C 1
ATOM 777 O O . SER A 1 108 ? -1.160 -0.689 14.412 1.00 94.56 108 SER A O 1
ATOM 779 N N . ALA A 1 109 ? 0.803 0.386 14.314 1.00 91.56 109 ALA A N 1
ATOM 780 C CA . ALA A 1 109 ? 0.903 0.585 15.756 1.00 91.56 109 ALA A CA 1
ATOM 781 C C . ALA A 1 109 ? -0.176 1.555 16.261 1.00 91.56 109 ALA A C 1
ATOM 783 O O . ALA A 1 109 ? -0.812 1.293 17.280 1.00 91.56 109 ALA A O 1
ATOM 784 N N . VAL A 1 110 ? -0.423 2.649 15.532 1.00 90.88 110 VAL A N 1
ATOM 785 C CA . VAL A 1 110 ? -1.488 3.609 15.859 1.00 90.88 110 VAL A CA 1
ATOM 786 C C . VAL A 1 110 ? -2.873 2.962 15.776 1.00 90.88 110 VAL A C 1
ATOM 788 O O . VAL A 1 110 ? -3.689 3.184 16.673 1.00 90.88 110 VAL A O 1
ATOM 791 N N . ASP A 1 111 ? -3.139 2.140 14.758 1.00 89.25 111 ASP A N 1
ATOM 792 C CA . ASP A 1 111 ? -4.401 1.399 14.632 1.00 89.25 111 ASP A CA 1
ATOM 793 C C . ASP A 1 111 ? -4.617 0.450 15.824 1.00 89.25 111 ASP A C 1
ATOM 795 O O . ASP A 1 111 ? -5.632 0.537 16.519 1.00 89.25 111 ASP A O 1
ATOM 799 N N . GLN A 1 112 ? -3.613 -0.366 16.165 1.00 88.00 112 GLN A N 1
ATOM 800 C CA . GLN A 1 112 ? -3.685 -1.289 17.305 1.00 88.00 112 GLN A CA 1
ATOM 801 C C . GLN A 1 112 ? -3.899 -0.575 18.647 1.00 88.00 112 GLN A C 1
ATOM 803 O O . GLN A 1 112 ? -4.694 -1.029 19.476 1.00 88.00 112 GLN A O 1
ATOM 808 N N . LEU A 1 113 ? -3.228 0.560 18.867 1.00 88.00 113 LEU A N 1
ATOM 809 C CA . LEU A 1 113 ? -3.422 1.383 20.065 1.00 88.00 113 LEU A CA 1
ATOM 810 C C . LEU A 1 113 ? -4.830 1.987 20.119 1.00 88.00 113 LEU A C 1
ATOM 812 O O . LEU A 1 113 ? -5.434 2.038 21.189 1.00 88.00 113 LEU A O 1
ATOM 816 N N . SER A 1 114 ? -5.377 2.400 18.976 1.00 83.81 114 SER A N 1
ATOM 817 C CA . SER A 1 114 ? -6.725 2.976 18.885 1.00 83.81 114 SER A CA 1
ATOM 818 C C . SER A 1 114 ? -7.812 1.941 19.191 1.00 83.81 114 SER A C 1
ATOM 820 O O . SER A 1 114 ? -8.795 2.247 19.874 1.00 83.81 114 SER A O 1
ATOM 822 N N . VAL A 1 115 ? -7.614 0.694 18.751 1.00 76.06 115 VAL A N 1
ATOM 823 C CA . VAL A 1 115 ? -8.487 -0.439 19.093 1.00 76.06 115 VAL A CA 1
ATOM 824 C C . VAL A 1 115 ? -8.372 -0.783 20.579 1.00 76.06 115 VAL A C 1
ATOM 826 O O . VAL A 1 115 ? -9.388 -0.921 21.256 1.00 76.06 115 VAL A O 1
ATOM 829 N N . THR A 1 116 ? -7.148 -0.857 21.107 1.00 73.19 116 THR A N 1
ATOM 830 C CA . THR A 1 116 ? -6.896 -1.209 22.515 1.00 73.19 116 THR A CA 1
ATOM 831 C C . THR A 1 116 ? -7.443 -0.153 23.479 1.00 73.19 116 THR A C 1
ATOM 833 O O . THR A 1 116 ? -8.062 -0.500 24.477 1.00 73.19 116 THR A O 1
ATOM 836 N N . SER A 1 117 ? -7.293 1.139 23.168 1.00 61.03 117 SER A N 1
ATOM 837 C CA . SER A 1 117 ? -7.816 2.235 23.998 1.00 61.03 117 SER A CA 1
ATOM 838 C C . SER A 1 117 ? -9.345 2.319 23.981 1.00 61.03 117 SER A C 1
ATOM 840 O O . SER A 1 117 ? -9.938 2.753 24.962 1.00 61.03 117 SER A O 1
ATOM 842 N N . SER A 1 118 ? -9.999 1.874 22.904 1.00 58.91 118 SER A N 1
ATOM 843 C CA . SER A 1 118 ? -11.465 1.741 22.870 1.00 58.91 118 SER A CA 1
ATOM 844 C C . SER A 1 118 ? -11.969 0.552 23.696 1.00 58.91 118 SER A C 1
ATOM 846 O O . SER A 1 118 ? -13.150 0.495 24.026 1.00 58.91 118 SER A O 1
ATOM 848 N N . ALA A 1 119 ? -11.080 -0.391 24.020 1.00 58.06 119 ALA A N 1
ATOM 849 C CA . ALA A 1 119 ? -11.338 -1.536 24.884 1.00 58.06 119 ALA A CA 1
ATOM 850 C C . ALA A 1 119 ? -10.953 -1.275 26.349 1.00 58.06 119 ALA A C 1
ATOM 852 O O . ALA A 1 119 ? -10.900 -2.225 27.134 1.00 58.06 119 ALA A O 1
ATOM 853 N N . GLU A 1 120 ? -10.699 -0.016 26.742 1.00 47.69 120 GLU A N 1
ATOM 854 C CA . GLU A 1 120 ? -10.698 0.338 28.159 1.00 47.69 120 GLU A CA 1
ATOM 855 C C . GLU A 1 120 ? -12.034 -0.142 28.733 1.00 47.69 120 GLU A C 1
ATOM 857 O O . GLU A 1 120 ? -13.087 0.222 28.195 1.00 47.69 120 GLU A O 1
ATOM 862 N N . PRO A 1 121 ? -12.021 -1.037 29.737 1.00 47.53 121 PRO A N 1
ATOM 863 C CA . PRO A 1 121 ? -13.246 -1.602 30.237 1.00 47.53 121 PRO A CA 1
ATOM 864 C C . PRO A 1 121 ? -14.072 -0.432 30.730 1.00 47.53 121 PRO A C 1
ATOM 866 O O . PRO A 1 121 ? -13.742 0.216 31.727 1.00 47.53 121 PRO A O 1
ATOM 869 N N . ALA A 1 122 ? -15.191 -0.198 30.046 1.00 48.78 122 ALA A N 1
ATOM 870 C CA . ALA A 1 122 ? -16.343 0.307 30.735 1.00 48.78 122 ALA A CA 1
ATOM 871 C C . ALA A 1 122 ? -16.426 -0.550 31.996 1.00 48.78 122 ALA A C 1
ATOM 873 O O . ALA A 1 122 ? -16.757 -1.732 31.952 1.00 48.78 122 ALA A O 1
ATOM 874 N N . THR A 1 123 ? -16.172 0.057 33.143 1.00 49.47 123 THR A N 1
ATOM 875 C CA . THR A 1 123 ? -16.655 -0.415 34.437 1.00 49.47 123 THR A CA 1
ATOM 876 C C . THR A 1 123 ? -18.196 -0.340 34.480 1.00 49.47 123 THR A C 1
ATOM 878 O O . THR A 1 123 ? -18.803 -0.101 35.516 1.00 49.47 123 THR A O 1
ATOM 881 N N . GLY A 1 124 ? -18.846 -0.573 33.332 1.00 47.06 124 GLY A N 1
ATOM 882 C CA . GLY A 1 124 ? -20.200 -1.037 33.144 1.00 47.06 124 GLY A CA 1
ATOM 883 C C . GLY A 1 124 ? -20.169 -2.559 33.131 1.00 47.06 124 GLY A C 1
ATOM 884 O O . GLY A 1 124 ? -20.021 -3.190 32.093 1.00 47.06 124 GLY A O 1
ATOM 885 N N . THR A 1 125 ? -20.309 -3.106 34.334 1.00 53.28 125 THR A N 1
ATOM 886 C CA . THR A 1 125 ? -21.198 -4.238 34.607 1.00 53.28 125 THR A CA 1
ATOM 887 C C . THR A 1 125 ? -21.104 -5.396 33.612 1.00 53.28 125 THR A C 1
ATOM 889 O O . THR A 1 125 ? -22.003 -5.641 32.810 1.00 53.28 125 THR A O 1
ATOM 892 N N . GLU A 1 126 ? -20.052 -6.194 33.769 1.00 47.56 126 GLU A N 1
ATOM 893 C CA . GLU A 1 126 ? -20.174 -7.640 33.592 1.00 47.56 126 GLU A CA 1
ATOM 894 C C . GLU A 1 126 ? -21.446 -8.108 34.338 1.00 47.56 126 GLU A C 1
ATOM 896 O O . GLU A 1 126 ? -21.689 -7.632 35.459 1.00 47.56 126 GLU A O 1
ATOM 901 N N . PRO A 1 127 ? -22.306 -8.970 33.762 1.00 47.06 127 PRO A N 1
ATOM 902 C CA . PRO A 1 127 ? -23.403 -9.552 34.513 1.00 47.06 127 PRO A CA 1
ATOM 903 C C . PRO A 1 127 ? -22.790 -10.456 35.579 1.00 47.06 127 PRO A C 1
ATOM 905 O O . PRO A 1 127 ? -22.481 -11.623 35.343 1.00 47.06 127 PRO A O 1
ATOM 908 N N . ALA A 1 128 ? -22.583 -9.874 36.759 1.00 53.75 128 ALA A N 1
ATOM 909 C CA . ALA A 1 128 ? -22.216 -10.596 37.955 1.00 53.75 128 ALA A CA 1
ATOM 910 C C . ALA A 1 128 ? -23.169 -11.796 38.109 1.00 53.75 128 ALA A C 1
ATOM 912 O O . AL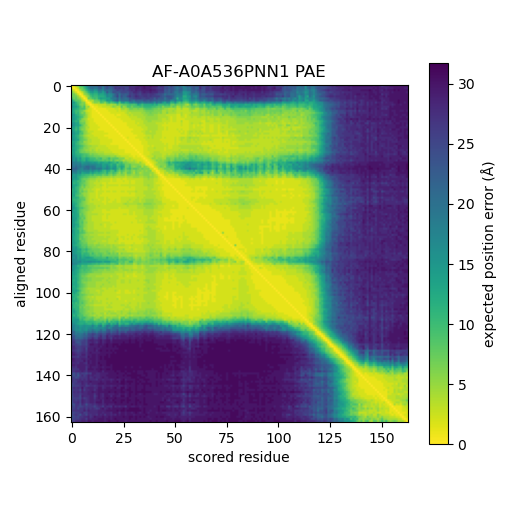A A 1 128 ? -24.375 -11.637 37.866 1.00 53.75 128 ALA A O 1
ATOM 913 N N . PRO A 1 129 ? -22.674 -12.980 38.526 1.00 61.78 129 PRO A N 1
ATOM 914 C CA . PRO A 1 129 ? -23.551 -14.081 38.926 1.00 61.78 129 PRO A CA 1
ATOM 915 C C . PRO A 1 129 ? -24.607 -13.508 39.873 1.00 61.78 129 PRO A C 1
ATOM 917 O O . PRO A 1 129 ? -24.226 -12.667 40.689 1.00 61.78 129 PRO A O 1
ATOM 920 N N . PRO A 1 130 ? -25.900 -13.869 39.734 1.00 52.41 130 PRO A N 1
ATOM 921 C CA . PRO A 1 130 ? -27.019 -13.095 40.260 1.00 52.41 130 PRO A CA 1
ATOM 922 C C . PRO A 1 130 ? -26.766 -12.716 41.715 1.00 52.41 130 PRO A C 1
ATOM 924 O O . PRO A 1 130 ? -26.938 -13.518 42.632 1.00 52.41 130 PRO A O 1
ATOM 927 N N . LEU A 1 131 ? -26.300 -11.480 41.908 1.00 61.56 131 LEU A N 1
ATOM 928 C CA . LEU A 1 131 ? -26.153 -10.903 43.226 1.00 61.56 131 LEU A CA 1
ATOM 929 C C . LEU A 1 131 ? -27.576 -10.815 43.774 1.00 61.56 131 LEU A C 1
ATOM 931 O O . LEU A 1 131 ? -28.473 -10.392 43.033 1.00 61.56 131 LEU A O 1
ATOM 935 N N . PRO A 1 132 ? -27.819 -11.222 45.031 1.00 58.75 132 PRO A N 1
ATOM 936 C CA . PRO A 1 132 ? -29.131 -11.057 45.633 1.00 58.75 1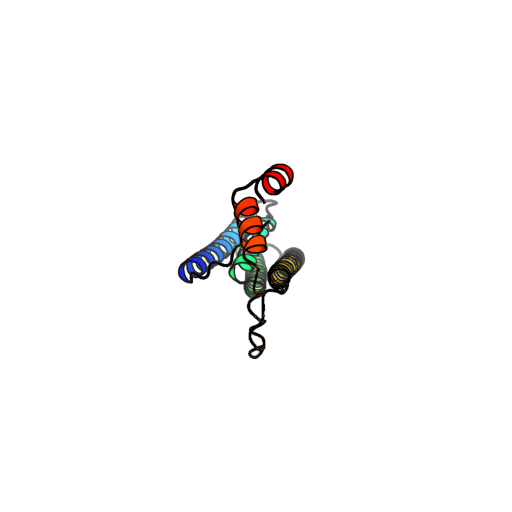32 PRO A CA 1
ATOM 937 C C . PRO A 1 132 ? -29.548 -9.603 45.431 1.00 58.75 132 PRO A C 1
ATOM 939 O O . PRO A 1 132 ? -28.764 -8.701 45.743 1.00 58.75 132 PRO A O 1
ATOM 942 N N . LEU A 1 133 ? -30.729 -9.404 44.825 1.00 59.41 133 LEU A N 1
ATOM 943 C CA . LEU A 1 133 ? -31.326 -8.097 44.556 1.00 59.41 133 LEU A CA 1
ATOM 944 C C . LEU A 1 133 ? -30.984 -7.166 45.715 1.00 59.41 133 LEU A C 1
ATOM 946 O O . LEU A 1 133 ? -31.437 -7.392 46.841 1.00 59.41 133 LEU A O 1
ATOM 950 N N . ARG A 1 134 ? -30.139 -6.158 45.454 1.00 63.47 134 ARG A N 1
ATOM 951 C CA . ARG A 1 134 ? -29.878 -5.117 46.448 1.00 63.47 134 ARG A CA 1
ATOM 952 C C . ARG A 1 134 ? -31.248 -4.626 46.914 1.00 63.47 134 ARG A C 1
ATOM 954 O O . ARG A 1 134 ? -32.098 -4.386 46.049 1.00 63.47 134 ARG A O 1
ATOM 961 N N . PRO A 1 135 ? -31.497 -4.534 48.231 1.00 62.00 135 PRO A N 1
ATOM 962 C CA . PRO A 1 135 ? -32.806 -4.153 48.728 1.00 62.00 135 PRO A CA 1
ATOM 963 C C . PRO A 1 135 ? -33.218 -2.863 48.034 1.00 62.00 135 PRO A C 1
ATOM 965 O O . PRO A 1 135 ? -32.445 -1.904 48.029 1.00 62.00 135 PRO A O 1
ATOM 968 N N . ALA A 1 136 ? -34.398 -2.855 47.410 1.00 65.94 136 ALA A N 1
ATOM 969 C CA . ALA A 1 136 ? -34.976 -1.625 46.897 1.00 65.94 136 ALA A CA 1
ATOM 970 C C . ALA A 1 136 ? -34.910 -0.598 48.031 1.00 65.94 136 ALA A C 1
ATOM 972 O O . ALA A 1 136 ? -35.465 -0.839 49.108 1.00 65.94 136 ALA A O 1
ATOM 973 N N . VAL A 1 137 ? -34.153 0.482 47.823 1.00 71.38 137 VAL A N 1
ATOM 974 C CA . VAL A 1 137 ? -33.963 1.521 48.833 1.00 71.38 137 VAL A CA 1
ATOM 975 C C . VAL A 1 137 ? -35.343 2.097 49.117 1.00 71.38 137 VAL A C 1
ATOM 977 O O . VAL A 1 137 ? -35.934 2.775 48.276 1.00 71.38 137 VAL A O 1
ATOM 980 N N . ARG A 1 138 ? -35.909 1.742 50.273 1.00 78.62 138 ARG A N 1
ATOM 981 C CA . ARG A 1 138 ? -37.226 2.217 50.684 1.00 78.62 138 ARG A CA 1
ATOM 982 C C . ARG A 1 138 ? -37.064 3.635 51.194 1.00 78.62 138 ARG A C 1
ATOM 984 O O . ARG A 1 138 ? -36.765 3.845 52.361 1.00 78.62 138 ARG A O 1
ATOM 991 N N . LEU A 1 139 ? -37.236 4.582 50.284 1.00 76.88 139 LEU A N 1
ATOM 992 C CA . LEU A 1 139 ? -37.322 5.993 50.621 1.00 76.88 139 LEU A CA 1
ATOM 993 C C . LEU A 1 139 ? -38.600 6.233 51.425 1.00 76.88 139 LEU A C 1
ATOM 995 O O . LEU A 1 139 ? -39.676 5.744 51.068 1.00 76.88 139 LEU A O 1
ATOM 999 N N . SER A 1 140 ? -38.476 6.985 52.509 1.00 83.94 140 SER A N 1
ATOM 1000 C CA . SER A 1 140 ? -39.616 7.501 53.251 1.00 83.94 140 SER A CA 1
ATOM 1001 C C . SER A 1 140 ? -40.424 8.482 52.384 1.00 83.94 140 SER A C 1
ATOM 1003 O O . SER A 1 140 ? -39.884 9.067 51.439 1.00 83.94 140 SER A O 1
ATOM 1005 N N . PRO A 1 141 ? -41.709 8.723 52.702 1.00 80.81 141 PRO A N 1
ATOM 1006 C CA . PRO A 1 141 ? -42.537 9.665 51.945 1.00 80.81 141 PRO A CA 1
ATOM 1007 C C . PRO A 1 141 ? -41.920 11.068 51.844 1.00 80.81 141 PRO A C 1
ATOM 1009 O O . PRO A 1 141 ? -42.058 11.731 50.822 1.00 80.81 141 PRO A O 1
ATOM 1012 N N . ARG A 1 142 ? -41.184 11.499 52.880 1.00 81.00 142 ARG A N 1
ATOM 1013 C CA . ARG A 1 142 ? -40.478 12.788 52.884 1.00 81.00 142 ARG A CA 1
ATOM 1014 C C . ARG A 1 142 ? -39.277 12.799 51.944 1.00 81.00 142 ARG A C 1
ATOM 1016 O O . ARG A 1 142 ? -39.088 13.768 51.223 1.00 81.00 142 ARG A O 1
ATOM 1023 N N . GLU A 1 143 ? -38.490 11.728 51.911 1.00 85.25 143 GLU A N 1
ATOM 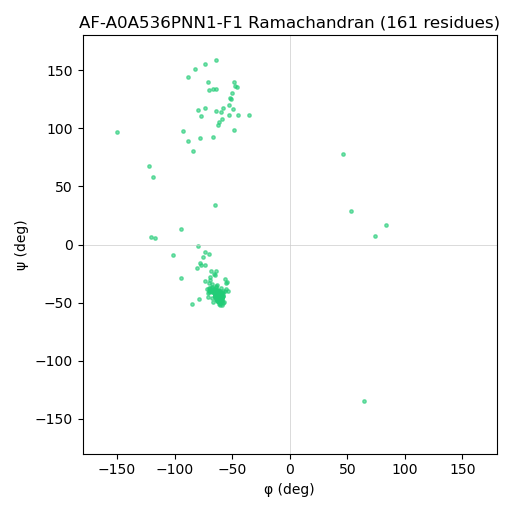1024 C CA . GLU A 1 143 ? -37.333 11.631 51.011 1.00 85.25 143 GLU A CA 1
ATOM 1025 C C . GLU A 1 143 ? -37.758 11.562 49.539 1.00 85.25 143 GLU A C 1
ATOM 1027 O O . GLU A 1 143 ? -37.087 12.132 48.680 1.00 85.25 143 GLU A O 1
ATOM 1032 N N . GLN A 1 144 ? -38.894 10.923 49.240 1.00 85.94 144 GLN A N 1
ATOM 1033 C CA . GLN A 1 144 ? -39.461 10.926 47.889 1.00 85.94 144 GLN A CA 1
ATOM 1034 C C . GLN A 1 144 ? -39.901 12.327 47.454 1.00 85.94 144 GLN A C 1
ATOM 1036 O O . GLN A 1 144 ? -39.620 12.725 46.324 1.00 85.94 144 GLN A O 1
ATOM 1041 N N . GLU A 1 145 ? -40.534 13.089 48.348 1.00 83.94 145 GLU A N 1
ATOM 1042 C CA . GLU A 1 145 ? -40.975 14.455 48.050 1.00 83.94 145 GLU A CA 1
ATOM 1043 C C . GLU A 1 145 ? -39.788 15.408 47.848 1.00 83.94 145 GLU A C 1
ATOM 1045 O O . GLU A 1 145 ? -39.771 16.182 46.894 1.00 83.94 145 GLU A O 1
ATOM 1050 N N . VAL A 1 146 ? -38.734 15.289 48.665 1.00 87.19 146 VAL A N 1
ATOM 1051 C CA . VAL A 1 146 ? -37.481 16.041 48.470 1.00 87.19 146 VAL A CA 1
ATOM 1052 C C . VAL A 1 146 ? -36.887 15.757 47.089 1.00 87.19 146 VAL A C 1
ATOM 1054 O O . VAL A 1 146 ? -36.562 16.688 46.353 1.00 87.19 146 VAL A O 1
ATOM 1057 N N . LEU A 1 147 ? -36.760 14.481 46.710 1.00 86.69 147 LEU A N 1
ATOM 1058 C CA . LEU A 1 147 ? -36.184 14.099 45.416 1.00 86.69 147 LEU A CA 1
ATOM 1059 C C . LEU A 1 147 ? -37.028 14.591 44.239 1.00 86.69 147 LEU A C 1
ATOM 1061 O O . LEU A 1 147 ? -36.474 15.015 43.223 1.00 86.69 147 LEU A O 1
ATOM 1065 N N . ARG A 1 148 ? -38.355 14.594 44.389 1.00 86.56 148 ARG A N 1
ATOM 1066 C CA . ARG A 1 148 ? -39.263 15.170 43.400 1.00 86.56 148 ARG A CA 1
ATOM 1067 C C . ARG A 1 148 ? -39.021 16.670 43.235 1.00 86.56 148 ARG A C 1
ATOM 1069 O O . ARG A 1 148 ? -38.817 17.121 42.110 1.00 86.56 148 ARG A O 1
ATOM 1076 N N . LEU A 1 149 ? -38.949 17.425 44.329 1.00 85.69 149 LEU A N 1
ATOM 1077 C CA . LEU A 1 149 ? -38.714 18.870 44.283 1.00 85.69 149 LEU A CA 1
ATOM 1078 C C . LEU A 1 149 ? -37.343 19.228 43.688 1.00 85.69 149 LEU A C 1
ATOM 1080 O O . LEU A 1 149 ? -37.246 20.215 42.958 1.00 85.69 149 LEU A O 1
ATOM 1084 N N . ILE A 1 150 ? -36.311 18.412 43.934 1.00 88.56 150 ILE A N 1
ATOM 1085 C CA . ILE A 1 15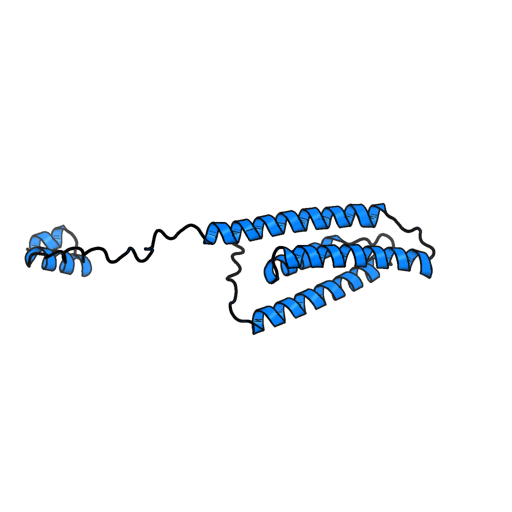0 ? -34.992 18.553 43.294 1.00 88.56 150 ILE A CA 1
ATOM 1086 C C . ILE A 1 150 ? -35.096 18.306 41.784 1.00 88.56 150 ILE A C 1
ATOM 1088 O O . ILE A 1 150 ? -34.541 19.073 40.999 1.00 88.56 150 ILE A O 1
ATOM 1092 N N . SER A 1 151 ? -35.827 17.269 41.362 1.00 84.38 151 SER A N 1
ATOM 1093 C CA . SER A 1 151 ? -36.008 16.953 39.937 1.00 84.38 151 SER A CA 1
ATOM 1094 C C . SER A 1 151 ? -36.780 18.032 39.168 1.00 84.38 151 SER A C 1
ATOM 1096 O O . SER A 1 151 ? -36.557 18.219 37.976 1.00 84.38 151 SER A O 1
ATOM 1098 N N . GLU A 1 152 ? -37.634 18.788 39.862 1.00 87.19 152 GLU A N 1
ATOM 1099 C CA . GLU A 1 152 ? -38.358 19.949 39.333 1.00 87.19 152 GLU A CA 1
ATOM 1100 C C . GLU A 1 152 ? -37.483 21.224 39.273 1.00 87.19 152 GLU A C 1
ATOM 1102 O O . GLU A 1 152 ? -37.941 22.263 38.801 1.00 87.19 152 GLU A O 1
ATOM 1107 N N . GLY A 1 153 ? -36.220 21.158 39.717 1.00 86.12 153 GLY A N 1
ATOM 1108 C CA . GLY A 1 153 ? -35.258 22.262 39.652 1.00 86.12 153 GLY A CA 1
A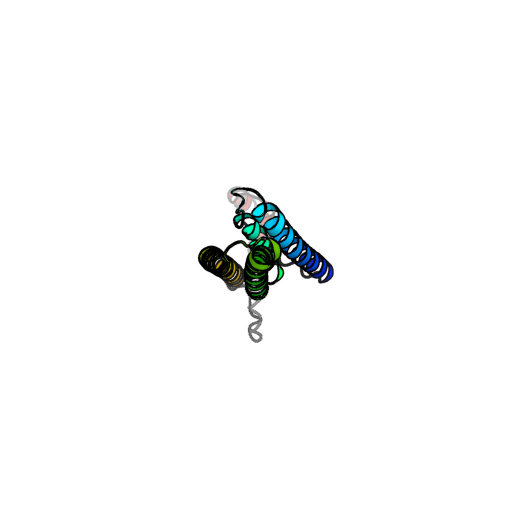TOM 1109 C C . GLY A 1 153 ? -35.362 23.271 40.798 1.00 86.12 153 GLY A C 1
ATOM 1110 O O . GLY A 1 153 ? -34.830 24.377 40.687 1.00 86.12 153 GLY A O 1
ATOM 1111 N N . ASN A 1 154 ? -36.037 22.925 41.900 1.00 83.88 154 ASN A N 1
ATOM 1112 C CA . ASN A 1 154 ? -36.151 23.820 43.050 1.00 83.88 154 ASN A CA 1
ATOM 1113 C C . ASN A 1 154 ? -34.815 23.942 43.794 1.00 83.88 154 ASN A C 1
ATOM 1115 O O . ASN A 1 154 ? -34.100 22.962 44.003 1.00 83.88 154 ASN A O 1
ATOM 1119 N N . SER A 1 155 ? -34.491 25.158 44.237 1.00 83.56 155 SER A N 1
ATOM 1120 C CA . SER A 1 155 ? -33.308 25.400 45.067 1.00 83.56 155 SER A CA 1
ATOM 1121 C C . SER A 1 155 ? -33.510 24.881 46.496 1.00 83.56 155 SER 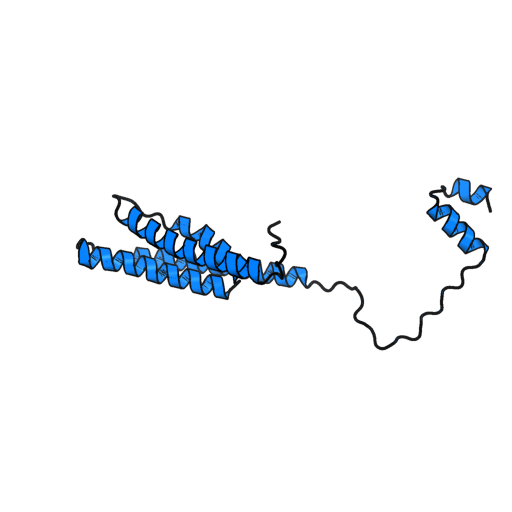A C 1
ATOM 1123 O O . SER A 1 155 ? -34.633 24.819 46.994 1.00 83.56 155 SER A O 1
ATOM 1125 N N . ASN A 1 156 ? -32.417 24.574 47.199 1.00 81.56 156 ASN A N 1
ATOM 1126 C CA . ASN A 1 156 ? -32.463 24.070 48.579 1.00 81.56 156 ASN A CA 1
ATOM 1127 C C . ASN A 1 156 ? -33.253 24.981 49.541 1.00 81.56 156 ASN A C 1
ATOM 1129 O O . ASN A 1 156 ? -33.895 24.479 50.459 1.00 81.56 156 ASN A O 1
ATOM 1133 N N . ALA A 1 157 ? -33.243 26.301 49.317 1.00 79.69 157 ALA A N 1
ATOM 1134 C CA . ALA A 1 157 ? -34.025 27.251 50.109 1.00 79.69 157 ALA A CA 1
ATOM 1135 C C . ALA A 1 157 ? -35.540 27.108 49.866 1.00 79.69 157 ALA A C 1
ATOM 1137 O O . ALA A 1 157 ? -36.313 27.123 50.817 1.00 79.69 157 ALA A O 1
ATOM 1138 N N . MET A 1 158 ? -35.956 26.893 48.613 1.00 73.19 158 MET A N 1
ATOM 1139 C CA . MET A 1 158 ? -37.364 26.668 48.253 1.00 73.19 158 MET A CA 1
ATOM 1140 C C . MET A 1 158 ? -37.880 25.311 48.741 1.00 73.19 158 MET A C 1
ATOM 1142 O O . MET A 1 158 ? -39.047 25.179 49.094 1.00 73.19 158 MET A O 1
ATOM 1146 N N . ILE A 1 159 ? -37.015 24.295 48.769 1.00 77.56 159 ILE A N 1
ATOM 1147 C CA . ILE A 1 159 ? -37.354 22.964 49.289 1.00 77.56 159 ILE A CA 1
ATOM 1148 C C . ILE A 1 159 ? -37.604 23.033 50.802 1.00 77.56 159 ILE A C 1
ATOM 1150 O O . ILE A 1 159 ? -38.563 22.437 51.282 1.00 77.56 159 ILE A O 1
ATOM 1154 N N . ALA A 1 160 ? -36.788 23.795 51.537 1.00 78.50 160 ALA A N 1
ATOM 1155 C CA . ALA A 1 160 ? -36.929 23.977 52.983 1.00 78.50 160 ALA A CA 1
ATOM 1156 C C . ALA A 1 160 ? -38.186 24.766 53.395 1.00 78.50 160 ALA A C 1
ATOM 1158 O O . ALA A 1 160 ? -38.643 24.629 54.521 1.00 78.50 160 ALA A O 1
ATOM 1159 N N . GLU A 1 161 ? -38.748 25.586 52.505 1.00 75.62 161 GLU A N 1
ATOM 1160 C CA . GLU A 1 161 ? -40.004 26.305 52.758 1.00 75.62 161 GLU A CA 1
ATOM 1161 C C . GLU A 1 161 ? -41.245 25.418 52.533 1.00 75.62 161 GLU A C 1
ATOM 1163 O O . GLU A 1 161 ? -42.328 25.707 53.039 1.00 75.62 161 GLU A O 1
ATOM 1168 N N . ARG A 1 162 ? -41.097 24.321 51.776 1.00 68.19 162 ARG A N 1
ATOM 1169 C CA . ARG A 1 162 ? -42.200 23.459 51.320 1.00 68.19 162 ARG A CA 1
ATOM 1170 C C . ARG A 1 162 ? -42.356 22.160 52.126 1.00 68.19 162 ARG A C 1
ATOM 1172 O O . ARG A 1 162 ? -43.344 21.455 51.918 1.00 68.19 162 ARG A O 1
ATOM 1179 N N . LEU A 1 163 ? -41.405 21.846 53.011 1.00 72.75 163 LEU A N 1
ATOM 1180 C CA . LEU A 1 163 ? -41.307 20.616 53.819 1.00 72.75 163 LEU A CA 1
ATOM 1181 C C . LEU A 1 163 ? -41.191 20.918 55.313 1.00 72.75 163 LEU A C 1
ATOM 1183 O O . LEU A 1 163 ? -41.732 20.106 56.103 1.00 72.75 163 LEU A O 1
#

Radius of gyration: 29.76 Å; Cα contacts (8 Å, |Δi|>4): 95; chains: 1; bounding box: 63×41×76 Å

pLDDT: mean 81.92, std 14.72, range [33.06, 97.5]

Solvent-accessible surface area (backbone atoms only — not comparable to full-atom values): 9557 Å² total; per-residue (Å²): 139,85,78,76,73,81,70,87,50,66,69,59,54,50,52,49,53,53,49,47,53,52,50,52,53,50,48,47,52,48,44,50,58,37,54,72,38,93,92,35,76,69,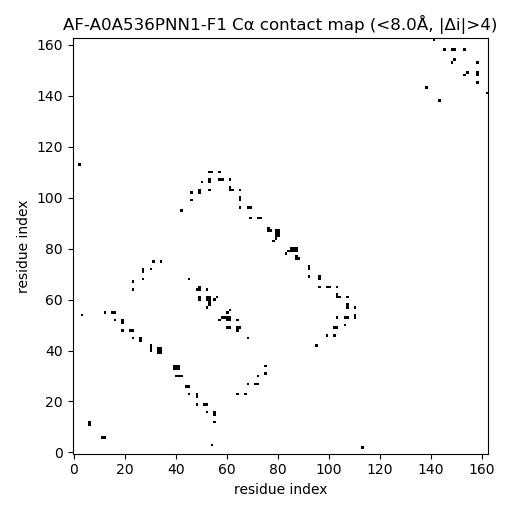71,74,73,50,52,64,52,43,52,48,27,28,72,76,51,36,61,61,24,25,53,50,48,44,50,51,49,45,52,42,52,46,49,45,36,48,48,36,30,72,77,67,71,41,80,68,57,61,67,61,47,54,53,53,41,51,52,46,48,54,50,35,52,50,52,35,50,51,51,54,49,54,55,53,63,70,59,55,75,67,90,65,72,74,87,64,76,84,64,76,77,73,73,78,80,80,68,52,78,66,57,49,51,51,53,50,44,49,74,73,68,51,51,74,69,60,50,65,75,76,110

Mean predicted aligned error: 14.97 Å

Sequence (163 aa):
MLAARRVADTSILQVARVATVLDEIGCVVFLAIFTGLPGGSQSAFYVPILIEAVTVDGVEGAIVAVLVFVVGIGAIQGAGAVFANHAFSWPIVLVWGLIMVVIAAALSAVDQLSVTSSAEPATGTEPAPPLPLRPAVRLSPREQEVLRLISEGNSNAMIAERL

Foldseek 3Di:
DPLPPPDPDPVVLVVLVVVLVVVLVVVLVVQLVQVPDVVGGDLVVLLVSLLSLCVRPALVSLVVSLVSSLVSLQVSLVCCCPPVVDDRDPCSSVVSSVVSVVSSVVSSVVSVVSVVVVPPDPPPDDPDDDDPPDPPPDDDPLRVVLVVCVVVVDDPVRNVVVD

Secondary structure (DSSP, 8-state):
---------HHHHHHHHHHHHHHHHHHHHHHHHHHTSTT---GGGGHHHHHHHHHHHHHHHHHHHHHHHHHHHHHHHHHHHHHS-----HHHHHHHHHHHHHHHHHHHHHHHHHHHHHTS---S----S----PPP----HHHHHHHHHHHTT--HHHHHHH-